Protein AF-A0A6A7C364-F1 (afdb_monomer_lite)

Sequence (123 aa):
NFAATAKKHLVNRTISYKRFQGLRVNRDAALKARRSLSQEQEKELIKYISFMCDWCLPPSPAIVLKLAQSICQQDLGKNWPGRFVERNRKNLDCRYLNDIDLLRHKAGSRESYRAYFEVLEKK

InterPro domains:
  IPR006600 HTH CenpB-type DNA-binding domain [PS51253] (29-94)

Organism: NCBI:txid1314780

pLDDT: mean 86.86, std 6.38, range [54.31, 94.5]

Radius of gyration: 23.39 Å; chains: 1; bounding box: 51×32×66 Å

Secondary structure (DSSP, 8-state):
-HHHHHHHTT--HHHHHHHHTT-S--HHHHHHHT-SS-HHHHHHHHHHHHHHHHTT-PPPHHHHHHHHHHHHTS---TTHHHHHHHHHTTTS-HHHHS-HHHHHHHHTSHHHHHHHHHHHHT-

Structure (mmCIF, N/CA/C/O backbone):
data_AF-A0A6A7C364-F1
#
_entry.id   AF-A0A6A7C364-F1
#
loop_
_atom_site.group_PDB
_atom_site.id
_atom_site.type_symbol
_atom_site.label_atom_id
_atom_site.label_alt_id
_atom_site.label_comp_id
_atom_site.label_asym_id
_atom_site.label_entity_id
_atom_site.label_seq_id
_atom_site.pdbx_PDB_ins_code
_atom_site.Cartn_x
_atom_site.Cartn_y
_atom_site.Cartn_z
_atom_site.occupancy
_atom_site.B_iso_or_equiv
_atom_site.auth_seq_id
_atom_site.auth_comp_id
_atom_site.auth_asym_id
_atom_site.auth_atom_id
_atom_site.pdbx_PDB_model_num
ATOM 1 N N . ASN A 1 1 ? -11.207 -11.765 38.590 1.00 83.44 1 ASN A N 1
ATOM 2 C CA . ASN A 1 1 ? -11.401 -10.430 39.206 1.00 83.44 1 ASN A CA 1
ATOM 3 C C . ASN A 1 1 ? -10.954 -9.338 38.222 1.00 83.44 1 ASN A C 1
ATOM 5 O O . ASN A 1 1 ? -9.756 -9.142 38.057 1.00 83.44 1 ASN A O 1
ATOM 9 N N . PHE A 1 2 ? -11.889 -8.638 37.558 1.00 83.06 2 PHE A N 1
ATOM 10 C CA . PHE A 1 2 ? -11.568 -7.619 36.537 1.00 83.06 2 PHE A CA 1
ATOM 11 C C . PHE A 1 2 ? -10.804 -6.408 37.079 1.00 83.06 2 PHE A C 1
ATOM 13 O O . PHE A 1 2 ? -10.029 -5.807 36.343 1.00 83.06 2 PHE A O 1
ATOM 20 N N . ALA A 1 3 ? -10.995 -6.050 38.352 1.00 85.88 3 ALA A N 1
ATOM 21 C CA . ALA A 1 3 ? -10.292 -4.923 38.960 1.00 85.88 3 ALA A CA 1
ATOM 22 C C . ALA A 1 3 ? -8.790 -5.214 39.119 1.00 85.88 3 ALA A C 1
ATOM 24 O O . ALA A 1 3 ? -7.963 -4.360 38.807 1.00 85.88 3 ALA A O 1
ATOM 25 N N . ALA A 1 4 ? -8.435 -6.439 39.521 1.00 89.50 4 ALA A N 1
ATOM 26 C CA . ALA A 1 4 ? -7.041 -6.868 39.650 1.00 89.50 4 ALA A CA 1
ATOM 27 C C . ALA A 1 4 ? -6.320 -6.894 38.289 1.00 89.50 4 ALA A C 1
ATOM 29 O O . ALA A 1 4 ? -5.222 -6.356 38.153 1.00 89.50 4 ALA A O 1
ATOM 30 N N . THR A 1 5 ? -6.964 -7.447 37.257 1.00 87.94 5 THR A N 1
ATOM 31 C CA . THR A 1 5 ? -6.431 -7.474 35.885 1.00 87.94 5 THR A CA 1
ATOM 32 C C . THR A 1 5 ? -6.292 -6.066 35.301 1.00 87.94 5 THR A C 1
ATOM 34 O O . THR A 1 5 ? -5.265 -5.738 34.714 1.00 87.94 5 THR A O 1
ATOM 37 N N . ALA A 1 6 ? -7.293 -5.206 35.502 1.00 90.88 6 ALA A N 1
ATOM 38 C CA . ALA A 1 6 ? -7.272 -3.812 35.067 1.00 90.88 6 ALA A CA 1
ATOM 39 C C . ALA A 1 6 ? -6.108 -3.029 35.699 1.00 90.88 6 ALA A C 1
ATOM 41 O O . ALA A 1 6 ? -5.370 -2.350 34.987 1.00 90.88 6 ALA A O 1
ATOM 42 N N . LYS A 1 7 ? -5.882 -3.203 37.009 1.00 90.38 7 LYS A N 1
ATOM 43 C CA . LYS A 1 7 ? -4.759 -2.592 37.733 1.00 90.38 7 LYS A CA 1
ATOM 44 C C . LYS A 1 7 ? -3.404 -3.095 37.225 1.00 90.38 7 LYS A C 1
ATOM 46 O O . LYS A 1 7 ? -2.522 -2.281 36.982 1.00 90.38 7 LYS A O 1
ATOM 51 N N . LYS A 1 8 ? -3.259 -4.409 36.993 1.00 93.50 8 LYS A N 1
ATOM 52 C CA . LYS A 1 8 ? -2.030 -5.019 36.446 1.00 93.50 8 LYS A CA 1
ATOM 53 C C . LYS A 1 8 ? -1.644 -4.444 35.081 1.00 93.50 8 LYS A C 1
ATOM 55 O O . LYS A 1 8 ? -0.467 -4.251 34.810 1.00 93.50 8 LYS A O 1
ATOM 60 N N . HIS A 1 9 ? -2.632 -4.190 34.227 1.00 88.56 9 HIS A N 1
ATOM 61 C CA . HIS A 1 9 ? -2.407 -3.698 32.869 1.00 88.56 9 HIS A CA 1
ATOM 62 C C . HIS A 1 9 ? -2.540 -2.176 32.730 1.00 88.56 9 HIS A C 1
ATOM 64 O O . HIS A 1 9 ? -2.442 -1.683 31.612 1.00 88.56 9 HIS A O 1
ATOM 70 N N . LEU A 1 10 ? -2.758 -1.438 33.828 1.00 91.25 10 LEU A N 1
ATOM 71 C CA . LEU A 1 10 ? -2.967 0.018 33.827 1.00 91.25 10 LEU A CA 1
ATOM 72 C C . LEU A 1 10 ? -4.108 0.463 32.890 1.00 91.25 10 LEU A C 1
ATOM 74 O O . LEU A 1 10 ? -4.053 1.509 32.247 1.00 91.25 10 LEU A O 1
ATOM 78 N N . VAL A 1 11 ? -5.165 -0.346 32.800 1.00 88.38 11 VAL A N 1
ATOM 79 C CA . VAL A 1 11 ? -6.342 -0.083 31.960 1.00 88.38 11 VAL A CA 1
ATOM 80 C C . VAL A 1 11 ? -7.545 0.169 32.862 1.00 88.38 11 VAL A C 1
ATOM 82 O O . VAL A 1 11 ? -7.684 -0.440 33.918 1.00 88.38 11 VAL A O 1
ATOM 85 N N . ASN A 1 12 ? -8.465 1.036 32.442 1.00 91.00 12 ASN A N 1
ATOM 86 C CA . ASN A 1 12 ? -9.707 1.257 33.178 1.00 91.00 12 ASN A CA 1
ATOM 87 C C . ASN A 1 12 ? -10.530 -0.050 33.286 1.00 91.00 12 ASN A C 1
ATOM 89 O O . ASN A 1 12 ? -10.762 -0.737 32.284 1.00 91.00 12 ASN A O 1
ATOM 93 N N . ARG A 1 13 ? -11.026 -0.369 34.491 1.00 91.56 13 ARG A N 1
ATOM 94 C CA . ARG A 1 13 ? -11.854 -1.559 34.768 1.00 91.56 13 ARG A CA 1
ATOM 95 C C . ARG A 1 13 ? -13.015 -1.707 33.783 1.00 91.56 13 ARG A C 1
ATOM 97 O O . ARG A 1 13 ? -13.265 -2.810 33.303 1.00 91.56 13 ARG A O 1
ATOM 104 N N . THR A 1 14 ? -13.692 -0.613 33.446 1.00 90.69 14 THR A N 1
ATOM 105 C CA . THR A 1 14 ? -14.845 -0.603 32.536 1.00 90.69 14 THR A CA 1
ATOM 106 C C . THR A 1 14 ? -14.451 -1.012 31.118 1.00 90.69 14 THR A C 1
ATOM 108 O O . THR A 1 14 ? -15.201 -1.714 30.445 1.00 90.69 14 THR A O 1
ATOM 111 N N . ILE A 1 15 ? -13.258 -0.624 30.658 1.00 86.44 15 ILE A N 1
ATOM 112 C CA . ILE A 1 15 ? -12.738 -1.021 29.341 1.00 86.44 15 ILE A CA 1
ATOM 113 C C . ILE A 1 15 ? -12.417 -2.519 29.331 1.00 86.44 15 ILE A C 1
ATOM 115 O O . ILE A 1 15 ? -12.790 -3.210 28.385 1.00 86.44 15 ILE A O 1
ATOM 119 N N . SER A 1 16 ? -11.777 -3.021 30.393 1.00 85.88 16 SER A N 1
ATOM 120 C CA . SER A 1 16 ? -11.477 -4.450 30.554 1.00 85.88 16 SER A CA 1
ATOM 121 C C . SER A 1 16 ? -12.755 -5.295 30.574 1.00 85.88 16 SER A C 1
ATOM 123 O O . SER A 1 16 ? -12.858 -6.271 29.834 1.00 85.88 16 SER A O 1
ATOM 125 N N . TYR A 1 17 ? -13.769 -4.855 31.324 1.00 89.81 17 TYR A N 1
ATOM 126 C CA . TYR A 1 17 ? -15.077 -5.505 31.381 1.00 89.81 17 TYR A CA 1
ATOM 127 C C . TYR A 1 17 ? -15.797 -5.510 30.026 1.00 89.81 17 TYR A C 1
ATOM 129 O O . TYR A 1 17 ? -16.230 -6.562 29.567 1.00 89.81 17 TYR A O 1
ATOM 137 N N . LYS A 1 18 ? -15.870 -4.361 29.337 1.00 88.88 18 LYS A N 1
ATOM 138 C CA . LYS A 1 18 ? -16.494 -4.268 28.004 1.00 88.88 18 LYS A CA 1
ATOM 139 C C . LYS A 1 18 ? -15.791 -5.149 26.971 1.00 88.88 18 LYS A C 1
ATOM 141 O O . LYS A 1 18 ? -16.452 -5.715 26.111 1.00 88.88 18 LYS A O 1
ATOM 146 N N . ARG A 1 19 ? -14.462 -5.275 27.042 1.00 86.31 19 ARG A N 1
ATOM 147 C CA . ARG A 1 19 ? -13.702 -6.172 26.162 1.00 86.31 19 ARG A CA 1
ATOM 148 C C . ARG A 1 19 ? -13.983 -7.646 26.470 1.00 86.31 19 ARG A C 1
ATOM 150 O O . ARG A 1 19 ? -14.132 -8.415 25.532 1.00 86.31 19 ARG A O 1
ATOM 157 N N . PHE A 1 20 ? -14.089 -8.022 27.746 1.00 86.56 20 PHE A N 1
ATOM 158 C CA . PHE A 1 20 ? -14.448 -9.387 28.149 1.00 86.56 20 PHE A CA 1
ATOM 159 C C . PHE A 1 20 ? -15.865 -9.775 27.702 1.00 86.56 20 PHE A C 1
ATOM 161 O O . PHE A 1 20 ? -16.069 -10.865 27.190 1.00 86.56 20 PHE A O 1
ATOM 168 N N . GLN A 1 21 ? -16.817 -8.848 27.820 1.00 89.75 21 GLN A N 1
ATOM 169 C CA . GLN A 1 21 ? -18.200 -8.980 27.339 1.00 89.75 21 GLN A CA 1
ATOM 170 C C . GLN A 1 21 ? -18.327 -8.996 25.798 1.00 89.75 21 GLN A C 1
ATOM 172 O O . GLN A 1 21 ? -19.434 -9.055 25.279 1.00 89.75 21 GLN A O 1
ATOM 177 N N . GLY A 1 22 ? -17.232 -8.850 25.040 1.00 86.56 22 GLY A N 1
ATOM 178 C CA . GLY A 1 22 ? -17.280 -8.778 23.573 1.00 86.56 22 GLY A CA 1
ATOM 179 C C . GLY A 1 22 ? -17.851 -7.469 23.002 1.00 86.56 22 GLY A C 1
ATOM 180 O O . GLY A 1 22 ? -17.904 -7.300 21.789 1.00 86.56 22 GLY A O 1
ATOM 181 N N . LEU A 1 23 ? -18.191 -6.487 23.846 1.00 87.00 23 LEU A N 1
ATOM 182 C CA . LEU A 1 23 ? -18.740 -5.178 23.446 1.00 87.00 23 LEU A CA 1
ATOM 183 C C . LEU A 1 23 ? -17.714 -4.271 22.741 1.00 87.00 23 LEU A C 1
ATOM 185 O O . LEU A 1 23 ? -18.026 -3.152 22.330 1.00 87.00 23 LEU A O 1
ATOM 189 N N . ARG A 1 24 ? -16.451 -4.699 22.654 1.00 84.25 24 ARG A N 1
ATOM 190 C CA . ARG A 1 24 ? -15.378 -3.994 21.948 1.00 84.25 24 ARG A CA 1
ATOM 191 C C . ARG A 1 24 ? -14.762 -4.928 20.919 1.00 84.25 24 ARG A C 1
ATOM 193 O O . ARG A 1 24 ? -14.243 -5.982 21.272 1.00 84.25 24 ARG A O 1
ATOM 200 N N . VAL A 1 25 ? -14.725 -4.473 19.672 1.00 81.94 25 VAL A N 1
ATOM 201 C CA . VAL A 1 25 ? -13.996 -5.143 18.592 1.00 81.94 25 VAL A CA 1
ATOM 202 C C . VAL A 1 25 ? -12.494 -5.174 18.868 1.00 81.94 25 VAL A C 1
ATOM 204 O O . VAL A 1 25 ? -11.922 -4.267 19.486 1.00 81.94 25 VAL A O 1
ATOM 207 N N . ASN A 1 26 ? -11.845 -6.230 18.376 1.00 84.12 26 ASN A N 1
ATOM 208 C CA . ASN A 1 26 ? -10.391 -6.318 18.355 1.00 84.12 26 ASN A CA 1
ATOM 209 C C . ASN A 1 26 ? -9.800 -5.115 17.591 1.00 84.12 26 ASN A C 1
ATOM 211 O O . ASN A 1 26 ? -10.409 -4.593 16.656 1.00 84.12 26 ASN A O 1
ATOM 215 N N . ARG A 1 27 ? -8.596 -4.689 17.979 1.00 83.88 27 ARG A N 1
ATOM 216 C CA . ARG A 1 27 ? -7.852 -3.603 17.338 1.00 83.88 27 ARG A CA 1
ATOM 217 C C . ARG A 1 27 ? -7.733 -3.827 15.832 1.00 83.88 27 ARG A C 1
ATOM 219 O O . ARG A 1 27 ? -8.012 -2.905 15.077 1.00 83.88 27 ARG A O 1
ATOM 226 N N . ASP A 1 28 ? -7.397 -5.038 15.400 1.00 82.94 28 ASP A N 1
ATOM 227 C CA . ASP A 1 28 ? -7.221 -5.337 13.974 1.00 82.94 28 ASP A CA 1
ATOM 228 C C . ASP A 1 28 ? -8.534 -5.277 13.199 1.00 82.94 28 ASP A C 1
ATOM 230 O O . ASP A 1 28 ? -8.570 -4.771 12.080 1.00 82.94 28 ASP A O 1
ATOM 234 N N . ALA A 1 29 ? -9.630 -5.734 13.808 1.00 83.50 29 ALA A N 1
ATOM 235 C CA . ALA A 1 29 ? -10.961 -5.633 13.218 1.00 83.50 29 ALA A CA 1
ATOM 236 C C . ALA A 1 29 ? -11.392 -4.164 13.090 1.00 83.50 29 ALA A C 1
ATOM 238 O O . ALA A 1 29 ? -11.851 -3.744 12.033 1.00 83.50 29 ALA A O 1
ATOM 239 N N . ALA A 1 30 ? -11.155 -3.357 14.128 1.00 84.81 30 ALA A N 1
ATOM 240 C CA . ALA A 1 30 ? -11.423 -1.924 14.098 1.00 84.81 30 ALA A CA 1
ATOM 241 C C . ALA A 1 30 ? -10.555 -1.186 13.062 1.00 84.81 30 ALA A C 1
ATOM 243 O O . ALA A 1 30 ? -11.032 -0.268 12.401 1.00 84.81 30 ALA A O 1
ATOM 244 N N . LEU A 1 31 ? -9.288 -1.581 12.893 1.00 83.00 31 LEU A N 1
ATOM 245 C CA . LEU A 1 31 ? -8.407 -1.022 11.866 1.00 83.00 31 LEU A CA 1
ATOM 246 C C . LEU A 1 31 ? -8.856 -1.410 10.456 1.00 83.00 31 LEU A C 1
ATOM 248 O O . LEU A 1 31 ? -8.832 -0.557 9.575 1.00 83.00 31 LEU A O 1
ATOM 252 N N . LYS A 1 32 ? -9.284 -2.661 10.242 1.00 82.56 32 LYS A N 1
ATOM 253 C CA . LYS A 1 32 ? -9.861 -3.116 8.967 1.00 82.56 32 LYS A CA 1
ATOM 254 C C . LYS A 1 32 ? -11.140 -2.352 8.624 1.00 82.56 32 LYS A C 1
ATOM 256 O O . LYS A 1 32 ? -11.262 -1.888 7.502 1.00 82.56 32 LYS A O 1
ATOM 261 N N . ALA A 1 33 ? -12.031 -2.147 9.593 1.00 81.56 33 ALA A N 1
ATOM 262 C CA . ALA A 1 33 ? -13.281 -1.409 9.394 1.00 81.56 33 ALA A CA 1
ATOM 263 C C . ALA A 1 33 ? -13.076 0.080 9.059 1.00 81.56 33 ALA A C 1
ATOM 265 O O . ALA A 1 33 ? -13.927 0.694 8.433 1.00 81.56 33 ALA A O 1
ATOM 266 N N . ARG A 1 34 ? -11.947 0.673 9.469 1.00 81.62 34 ARG A N 1
ATOM 267 C CA . ARG A 1 34 ? -11.583 2.065 9.146 1.00 81.62 34 ARG A CA 1
ATOM 268 C C . ARG A 1 34 ? -10.902 2.223 7.785 1.00 81.62 34 ARG A C 1
ATOM 270 O O . ARG A 1 34 ? -10.492 3.334 7.448 1.00 81.62 34 ARG A O 1
ATOM 277 N N . ARG A 1 35 ? -10.681 1.136 7.042 1.00 83.44 35 ARG A N 1
ATOM 278 C CA . ARG A 1 35 ? -10.065 1.215 5.715 1.00 83.44 35 ARG A CA 1
ATOM 279 C C . ARG A 1 35 ? -11.061 1.778 4.713 1.00 83.44 35 ARG A C 1
ATOM 281 O O . ARG A 1 35 ? -12.248 1.494 4.791 1.00 83.44 35 ARG A O 1
ATOM 288 N N . SER A 1 36 ? -10.538 2.540 3.758 1.00 82.88 36 SER A N 1
ATOM 289 C CA . SER A 1 36 ? -11.325 3.046 2.634 1.00 82.88 36 SER A CA 1
ATOM 290 C C . SER A 1 36 ? -11.662 1.942 1.629 1.00 82.88 36 SER A C 1
ATOM 292 O O . SER A 1 36 ? -12.784 1.888 1.147 1.00 82.88 36 SER A O 1
ATOM 294 N N . LEU A 1 37 ? -10.701 1.053 1.341 1.00 86.50 37 LEU A N 1
ATOM 295 C CA . LEU A 1 37 ? -10.888 -0.087 0.440 1.00 86.50 37 LEU A CA 1
ATOM 296 C C . LEU A 1 37 ? -11.197 -1.364 1.226 1.00 86.50 37 LEU A C 1
ATOM 298 O O . LEU A 1 37 ? -10.611 -1.613 2.289 1.00 86.50 37 LEU A O 1
ATOM 302 N N . SER A 1 38 ? -12.058 -2.203 0.648 1.00 87.94 38 SER A N 1
ATOM 303 C CA . SER A 1 38 ? -12.245 -3.582 1.091 1.00 87.94 38 SER A CA 1
ATOM 304 C C . SER A 1 38 ? -10.967 -4.397 0.857 1.00 87.94 38 SER A C 1
ATOM 306 O O . SER A 1 38 ? -10.120 -4.065 0.025 1.00 87.94 38 SER A O 1
ATOM 308 N N . GLN A 1 39 ? -10.812 -5.500 1.591 1.00 87.69 39 GLN A N 1
ATOM 309 C CA . GLN A 1 39 ? -9.641 -6.370 1.444 1.00 87.69 39 GLN A CA 1
ATOM 310 C C . GLN A 1 39 ? -9.552 -7.002 0.043 1.00 87.69 39 GLN A C 1
ATOM 312 O O . GLN A 1 39 ? -8.455 -7.342 -0.396 1.00 87.69 39 GLN A O 1
ATOM 317 N N . GLU A 1 40 ? -10.688 -7.173 -0.634 1.00 89.88 40 GLU A N 1
ATOM 318 C CA . GLU A 1 40 ? -10.785 -7.708 -1.995 1.00 89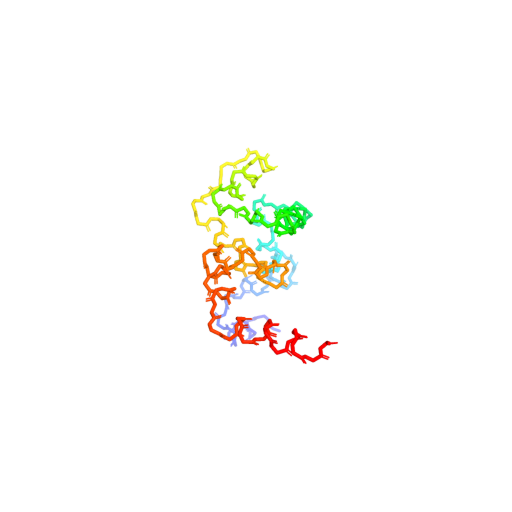.88 40 GLU A CA 1
ATOM 319 C C . GLU A 1 40 ? -10.381 -6.652 -3.023 1.00 89.88 40 GLU A C 1
ATOM 321 O O . GLU A 1 40 ? -9.490 -6.906 -3.829 1.00 89.88 40 GLU A O 1
ATOM 326 N N . GLN A 1 41 ? -10.911 -5.433 -2.899 1.00 91.00 41 GLN A N 1
ATOM 327 C CA . GLN A 1 41 ? -10.523 -4.296 -3.739 1.00 91.00 41 GLN A CA 1
ATOM 328 C C . GLN A 1 41 ? -9.021 -3.995 -3.620 1.00 91.00 41 GLN A C 1
ATOM 330 O O . GLN A 1 41 ? -8.345 -3.730 -4.611 1.00 91.00 41 GLN A O 1
ATOM 335 N N . GLU A 1 42 ? -8.467 -4.074 -2.404 1.00 91.56 42 GLU A N 1
ATOM 336 C CA . GLU A 1 42 ? -7.032 -3.870 -2.173 1.00 91.56 42 GLU A CA 1
ATOM 337 C C . GLU A 1 42 ? -6.192 -4.947 -2.892 1.00 91.56 42 GLU A C 1
ATOM 339 O O . GLU A 1 42 ? -5.136 -4.632 -3.438 1.00 91.56 42 GLU A O 1
ATOM 344 N N . LYS A 1 43 ? -6.671 -6.200 -2.963 1.00 91.75 43 LYS A N 1
ATOM 345 C CA . LYS A 1 43 ? -6.005 -7.284 -3.711 1.00 91.75 43 LYS A CA 1
ATOM 346 C C . LYS A 1 43 ? -6.077 -7.081 -5.222 1.00 91.75 43 LYS A C 1
ATOM 348 O O . LYS A 1 43 ? -5.079 -7.312 -5.901 1.00 91.75 43 LYS A O 1
ATOM 353 N N . GLU A 1 44 ? -7.222 -6.659 -5.749 1.00 93.31 44 GLU A N 1
ATOM 354 C CA . GLU A 1 44 ? -7.366 -6.364 -7.179 1.00 93.31 44 GLU A CA 1
ATOM 355 C C . GLU A 1 44 ? -6.454 -5.218 -7.609 1.00 93.31 44 GLU A C 1
ATOM 357 O O . GLU A 1 44 ? -5.769 -5.326 -8.625 1.00 93.31 44 GLU A O 1
ATOM 362 N N . LEU A 1 45 ? -6.358 -4.168 -6.791 1.00 93.69 45 LEU A N 1
ATOM 363 C CA . LEU A 1 45 ? -5.449 -3.055 -7.045 1.00 93.69 45 LEU A CA 1
ATOM 364 C C . LEU A 1 45 ? -3.983 -3.514 -7.071 1.00 93.69 45 LEU A C 1
ATOM 366 O O . LEU A 1 45 ? -3.231 -3.109 -7.953 1.00 93.69 45 LEU A O 1
ATOM 370 N N . ILE A 1 46 ? -3.575 -4.398 -6.154 1.00 93.44 46 ILE A N 1
ATOM 371 C CA . ILE A 1 46 ? -2.227 -4.996 -6.168 1.00 93.44 46 ILE A CA 1
ATOM 372 C C . ILE A 1 46 ? -2.005 -5.814 -7.444 1.00 93.44 46 ILE A C 1
ATOM 374 O O . ILE A 1 46 ? -0.956 -5.689 -8.072 1.00 93.44 46 ILE A O 1
ATOM 378 N N . LYS A 1 47 ? -2.990 -6.622 -7.853 1.00 93.44 47 LYS A N 1
ATOM 379 C CA . LYS A 1 47 ? -2.911 -7.421 -9.083 1.00 93.44 47 LYS A CA 1
ATOM 380 C C . LYS A 1 47 ? -2.746 -6.531 -10.315 1.00 93.44 47 LYS A C 1
ATOM 382 O O . LYS A 1 47 ? -1.921 -6.831 -11.173 1.00 93.44 47 LYS A O 1
ATOM 387 N N . TYR A 1 48 ? -3.479 -5.423 -10.374 1.00 92.50 48 TYR A N 1
ATOM 388 C CA . TYR A 1 48 ? -3.350 -4.437 -11.442 1.00 92.50 48 TYR A CA 1
ATOM 389 C C . TYR A 1 48 ? -1.965 -3.774 -11.456 1.00 92.50 48 TYR A C 1
ATOM 391 O O . TYR A 1 48 ? -1.354 -3.648 -12.514 1.00 92.50 48 TYR A O 1
ATOM 399 N N . ILE A 1 49 ? -1.433 -3.401 -10.287 1.00 91.94 49 ILE A N 1
ATOM 400 C CA . ILE A 1 49 ? -0.076 -2.847 -10.173 1.00 91.94 49 ILE A CA 1
ATOM 40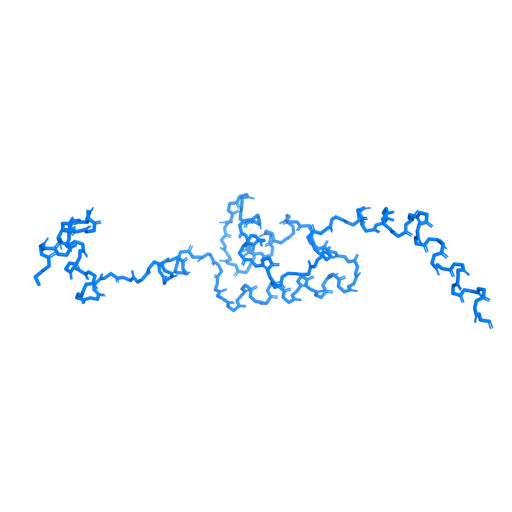1 C C . ILE A 1 49 ? 0.965 -3.857 -10.670 1.00 91.94 49 ILE A C 1
ATOM 403 O O . ILE A 1 49 ? 1.836 -3.482 -11.447 1.00 91.94 49 ILE A O 1
ATOM 407 N N . SER A 1 50 ? 0.855 -5.130 -10.276 1.00 90.94 50 SER A N 1
ATOM 408 C CA . SER A 1 50 ? 1.747 -6.194 -10.757 1.00 90.94 50 SER A CA 1
ATOM 409 C C . SER A 1 50 ? 1.689 -6.329 -12.278 1.00 90.94 50 SER A C 1
ATOM 411 O O . SER A 1 50 ? 2.728 -6.324 -12.927 1.00 90.94 50 SER A O 1
ATOM 413 N N . PHE A 1 51 ? 0.482 -6.367 -12.848 1.00 91.81 51 PHE A N 1
ATOM 414 C CA . PHE A 1 51 ? 0.280 -6.434 -14.296 1.00 91.81 51 PHE A CA 1
ATOM 415 C C . PHE A 1 51 ? 0.936 -5.253 -15.028 1.00 91.81 51 PHE A C 1
ATOM 417 O O . PHE A 1 51 ? 1.628 -5.438 -16.024 1.00 91.81 51 PHE A O 1
ATOM 424 N N . MET A 1 52 ? 0.787 -4.037 -14.505 1.00 89.81 52 MET A N 1
ATOM 425 C CA . MET A 1 52 ? 1.432 -2.842 -15.058 1.00 89.81 52 MET A CA 1
ATOM 426 C C . MET A 1 52 ? 2.968 -2.899 -14.952 1.00 89.81 52 MET A C 1
ATOM 428 O O . MET A 1 52 ? 3.679 -2.502 -15.875 1.00 89.81 52 MET A O 1
ATOM 432 N N . CYS A 1 53 ? 3.502 -3.428 -13.848 1.00 86.50 53 CYS A N 1
ATOM 433 C CA . CYS A 1 53 ? 4.939 -3.648 -13.676 1.00 86.50 53 CYS A CA 1
ATOM 434 C C . CYS A 1 53 ? 5.503 -4.706 -14.631 1.00 86.50 53 CYS A C 1
ATOM 436 O O . CYS A 1 53 ? 6.637 -4.556 -15.090 1.00 86.50 53 CYS A O 1
ATOM 438 N 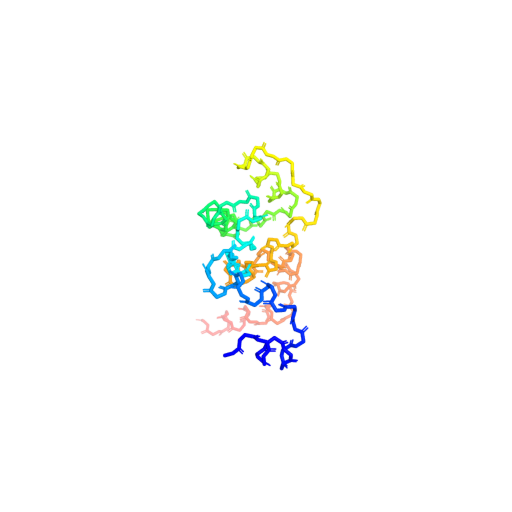N . ASP A 1 54 ? 4.728 -5.742 -14.959 1.00 87.88 54 ASP A N 1
ATOM 439 C CA . ASP A 1 54 ? 5.088 -6.735 -15.980 1.00 87.88 54 ASP A CA 1
ATOM 440 C C . ASP A 1 54 ? 5.250 -6.103 -17.360 1.00 87.88 54 ASP A C 1
ATOM 442 O O . ASP A 1 54 ? 6.122 -6.499 -18.128 1.00 87.88 54 ASP A O 1
ATOM 446 N N . TRP A 1 55 ? 4.485 -5.050 -17.627 1.00 86.50 55 TRP A N 1
ATOM 447 C CA . TRP A 1 55 ? 4.566 -4.259 -18.851 1.00 86.50 55 TRP A CA 1
ATOM 448 C C . TRP A 1 55 ? 5.646 -3.172 -18.786 1.00 86.50 55 TRP A C 1
ATOM 450 O O . TRP A 1 55 ? 5.685 -2.286 -19.637 1.00 86.50 55 TRP A O 1
ATOM 460 N N . CYS A 1 56 ? 6.525 -3.218 -17.779 1.00 82.88 56 CYS A N 1
ATOM 461 C CA . CYS A 1 56 ? 7.575 -2.227 -17.535 1.00 82.88 56 CYS A CA 1
ATOM 462 C C . CYS A 1 56 ? 7.044 -0.792 -17.347 1.00 82.88 56 CYS A C 1
ATOM 464 O O . CYS A 1 56 ? 7.777 0.175 -17.557 1.00 82.88 56 CYS A O 1
ATOM 466 N N . LEU A 1 57 ? 5.786 -0.645 -16.920 1.00 85.12 57 LEU A N 1
ATOM 467 C CA . LEU A 1 57 ? 5.114 0.636 -16.703 1.00 85.12 57 LEU A CA 1
ATOM 468 C C . LEU A 1 57 ? 4.570 0.708 -15.269 1.00 85.12 57 LEU A C 1
ATOM 470 O O . LEU A 1 57 ? 3.354 0.713 -15.074 1.00 85.12 57 LEU A O 1
ATOM 474 N N . PRO A 1 58 ? 5.438 0.747 -14.237 1.00 84.69 58 PRO A N 1
ATOM 475 C CA . PRO A 1 58 ? 4.971 0.862 -12.863 1.00 84.69 58 PRO A CA 1
ATOM 476 C C . PRO A 1 58 ? 4.127 2.142 -12.711 1.00 84.69 58 PRO A C 1
ATOM 478 O O . PRO A 1 58 ? 4.580 3.230 -13.080 1.00 84.69 58 PRO A O 1
ATOM 481 N N . PRO A 1 59 ? 2.888 2.044 -12.197 1.00 87.44 59 PRO A N 1
ATOM 482 C CA . PRO A 1 59 ? 2.037 3.213 -12.035 1.00 87.44 59 PRO A CA 1
ATOM 483 C C . PRO A 1 59 ? 2.645 4.173 -11.016 1.00 87.44 59 PRO A C 1
ATOM 485 O O . PRO A 1 59 ? 3.200 3.754 -10.005 1.00 87.44 59 PRO A O 1
ATOM 488 N N . SER A 1 60 ? 2.495 5.478 -11.229 1.00 87.69 60 SER A N 1
ATOM 489 C CA . SER A 1 60 ? 2.911 6.443 -10.213 1.00 87.69 60 SER A CA 1
ATOM 490 C C . SER A 1 60 ? 1.983 6.379 -8.988 1.00 87.69 60 SER A C 1
ATOM 492 O O . SER A 1 60 ? 0.795 6.058 -9.125 1.00 87.69 60 SER A O 1
ATOM 494 N N . PRO A 1 61 ? 2.453 6.766 -7.786 1.00 88.94 61 PRO A N 1
ATOM 495 C CA . PRO A 1 61 ? 1.604 6.830 -6.594 1.00 88.94 61 PRO A CA 1
ATOM 496 C C . PRO A 1 61 ? 0.349 7.701 -6.778 1.00 88.94 61 PRO A C 1
ATOM 498 O O . PRO A 1 61 ? -0.690 7.429 -6.178 1.00 88.94 61 PRO A O 1
ATOM 501 N N . ALA A 1 62 ? 0.424 8.726 -7.635 1.00 89.88 62 ALA A N 1
ATOM 502 C CA . ALA A 1 62 ? -0.709 9.580 -7.986 1.00 89.88 62 ALA A CA 1
ATOM 503 C C . ALA A 1 62 ? -1.754 8.852 -8.850 1.00 89.88 62 ALA A C 1
ATOM 505 O O . ALA A 1 62 ? -2.952 9.046 -8.653 1.00 89.88 62 ALA A O 1
ATOM 506 N N . ILE A 1 63 ? -1.323 7.995 -9.782 1.00 91.25 63 ILE A N 1
ATOM 507 C CA . ILE A 1 63 ? -2.233 7.145 -10.566 1.00 91.25 63 ILE A CA 1
ATOM 508 C C . ILE A 1 63 ? -2.913 6.132 -9.643 1.00 91.25 63 ILE A C 1
ATOM 510 O O . ILE A 1 63 ? -4.131 5.983 -9.694 1.00 91.25 63 ILE A O 1
ATOM 514 N N . VAL A 1 64 ? -2.155 5.499 -8.744 1.00 92.44 64 VAL A N 1
ATOM 515 C CA . VAL A 1 64 ? -2.708 4.553 -7.761 1.00 92.44 64 VAL A CA 1
ATOM 516 C C . VAL A 1 64 ? -3.726 5.233 -6.840 1.00 92.44 64 VAL A C 1
ATOM 518 O O . VAL A 1 64 ? -4.760 4.641 -6.540 1.00 92.44 64 VAL A O 1
ATOM 521 N N . LEU A 1 65 ? -3.489 6.489 -6.442 1.00 93.88 65 LEU A N 1
ATOM 522 C CA . LEU A 1 65 ? -4.462 7.276 -5.681 1.00 93.88 65 LEU A CA 1
ATOM 523 C C . LEU A 1 65 ? -5.772 7.468 -6.451 1.00 93.88 65 LEU A C 1
ATOM 525 O O . LEU A 1 65 ? -6.837 7.210 -5.898 1.00 93.88 65 LEU A O 1
ATOM 529 N N . LYS A 1 66 ? -5.690 7.882 -7.720 1.00 93.75 66 LYS A N 1
ATOM 530 C CA . LYS A 1 66 ? -6.868 8.097 -8.573 1.00 93.75 66 LYS A CA 1
ATOM 531 C C . LYS A 1 66 ? -7.659 6.810 -8.792 1.00 93.75 66 LYS A C 1
ATOM 533 O O . LYS A 1 66 ? -8.881 6.832 -8.713 1.00 93.75 66 LYS A O 1
ATOM 538 N N . LEU A 1 67 ? -6.971 5.688 -9.007 1.00 93.00 67 LEU A N 1
ATOM 539 C CA . LEU A 1 67 ? -7.604 4.373 -9.137 1.00 93.00 67 LEU A CA 1
ATOM 540 C C . LEU A 1 67 ? -8.309 3.957 -7.842 1.00 93.00 67 LEU A C 1
ATOM 542 O O . LEU A 1 67 ? -9.440 3.475 -7.859 1.00 93.00 67 LEU A O 1
ATOM 546 N N . ALA A 1 68 ? -7.671 4.182 -6.695 1.00 93.38 68 ALA A N 1
ATOM 547 C CA . ALA A 1 68 ? -8.282 3.901 -5.404 1.00 93.38 68 ALA A CA 1
ATOM 548 C C . ALA A 1 68 ? -9.505 4.802 -5.140 1.00 93.38 68 ALA A C 1
ATOM 550 O O . ALA A 1 68 ? -10.528 4.312 -4.668 1.00 93.38 68 ALA A O 1
ATOM 551 N N . GLN A 1 69 ? -9.438 6.087 -5.503 1.00 94.12 69 GLN A N 1
ATOM 552 C CA . GLN A 1 69 ? -10.577 7.010 -5.442 1.00 94.12 69 GLN A CA 1
ATOM 553 C C . GLN A 1 69 ? -11.718 6.563 -6.368 1.00 94.12 69 GLN A C 1
ATOM 555 O O . GLN A 1 69 ? -12.873 6.593 -5.950 1.00 94.12 69 GLN A O 1
ATOM 560 N N . SER A 1 70 ? -11.422 6.095 -7.588 1.00 93.31 70 SER A N 1
ATOM 561 C CA . SER A 1 70 ? -12.455 5.607 -8.512 1.00 93.31 70 SER A CA 1
ATOM 562 C C . SER A 1 70 ? -13.135 4.331 -8.018 1.00 93.31 70 SER A C 1
ATOM 564 O O . SER A 1 70 ? -14.338 4.177 -8.202 1.00 93.31 70 SER A O 1
ATOM 566 N N . ILE A 1 71 ? -12.393 3.439 -7.353 1.00 91.69 71 ILE A N 1
ATOM 567 C CA . ILE A 1 71 ? -12.943 2.210 -6.760 1.00 91.69 71 ILE A CA 1
ATOM 568 C C . ILE A 1 71 ? -13.817 2.532 -5.538 1.00 91.69 71 ILE A C 1
ATOM 570 O O . ILE A 1 71 ? -14.888 1.953 -5.375 1.00 91.69 71 ILE A O 1
ATOM 574 N N . CYS A 1 72 ? -13.374 3.451 -4.675 1.00 88.00 72 CYS A N 1
ATOM 575 C CA . CYS A 1 72 ? -14.100 3.823 -3.458 1.00 88.00 72 CYS A CA 1
ATOM 576 C C . CYS A 1 72 ? -15.223 4.838 -3.677 1.00 88.00 72 CYS A C 1
ATOM 578 O O . CYS A 1 72 ? -15.999 5.059 -2.752 1.00 88.00 72 CYS A O 1
ATOM 580 N N . GLN A 1 73 ? -15.272 5.499 -4.838 1.00 90.19 73 GLN A N 1
ATOM 581 C CA . GLN A 1 73 ? -16.150 6.647 -5.103 1.00 90.19 73 GLN A CA 1
ATOM 582 C C . GLN A 1 73 ? -16.056 7.740 -4.020 1.00 90.19 73 GLN A C 1
ATOM 584 O O . GLN A 1 73 ? -17.015 8.453 -3.735 1.00 90.19 73 GLN A O 1
ATOM 589 N N . GLN A 1 74 ? -14.882 7.868 -3.400 1.00 89.75 74 GLN A N 1
ATOM 590 C CA . GLN A 1 74 ? -14.620 8.799 -2.311 1.00 89.75 74 GLN A CA 1
ATOM 591 C C . GLN A 1 74 ? -13.230 9.402 -2.479 1.00 89.75 74 GLN A C 1
ATOM 593 O O . GLN A 1 74 ? -12.293 8.730 -2.916 1.00 89.75 74 GLN A O 1
ATOM 598 N N . ASP A 1 75 ? -13.085 10.662 -2.073 1.00 89.50 75 ASP A N 1
ATOM 599 C CA . ASP A 1 75 ? -11.780 11.299 -2.012 1.00 89.50 75 ASP A CA 1
ATOM 600 C C . ASP A 1 75 ? -10.897 10.679 -0.909 1.00 89.50 75 ASP A C 1
ATOM 602 O O . ASP A 1 75 ? -11.306 10.483 0.242 1.00 89.50 75 ASP A O 1
ATOM 606 N N . LEU A 1 76 ? -9.660 10.366 -1.281 1.00 90.38 76 LEU A N 1
ATOM 607 C CA . LEU A 1 76 ? -8.635 9.792 -0.428 1.00 90.38 76 LEU A CA 1
ATOM 608 C C . LEU A 1 76 ? -7.549 10.838 -0.191 1.00 90.38 76 LEU A C 1
ATOM 610 O O . LEU A 1 76 ? -7.026 11.452 -1.116 1.00 90.38 76 LEU A O 1
ATOM 614 N N . GLY A 1 77 ? -7.155 11.009 1.070 1.00 89.50 77 GLY A N 1
ATOM 615 C CA . GLY A 1 77 ? -6.133 11.991 1.422 1.00 89.50 77 GLY A CA 1
ATOM 616 C C . GLY A 1 77 ? -4.776 11.714 0.761 1.00 89.50 77 GLY A C 1
ATOM 617 O O . GLY A 1 77 ? -4.395 10.565 0.541 1.00 89.50 77 GLY A O 1
ATOM 618 N N . LYS A 1 78 ? -3.981 12.772 0.559 1.00 89.56 78 LYS A N 1
ATOM 619 C CA . LYS A 1 78 ? -2.660 12.735 -0.106 1.00 89.56 78 LYS A CA 1
ATOM 620 C C . LYS A 1 78 ? -1.683 11.658 0.394 1.00 89.56 78 LYS A C 1
ATOM 622 O O . LYS A 1 78 ? -0.871 11.153 -0.368 1.00 89.56 78 LYS A O 1
ATOM 627 N N . ASN A 1 79 ? -1.762 11.291 1.675 1.00 90.62 79 ASN A N 1
ATOM 628 C CA . ASN A 1 79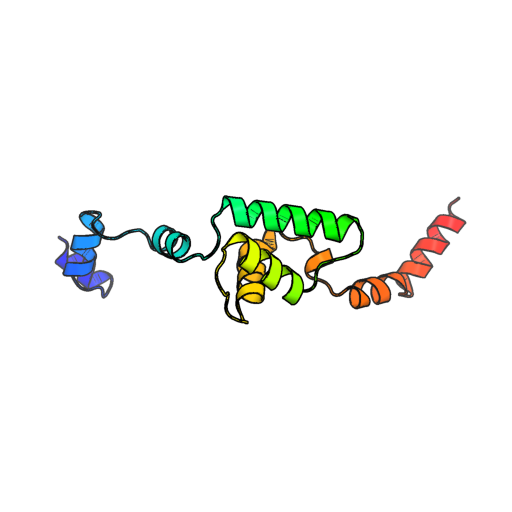 ? -0.868 10.311 2.306 1.00 90.62 79 ASN A CA 1
ATOM 629 C C . ASN A 1 79 ? -1.346 8.858 2.132 1.00 90.62 79 ASN A C 1
ATOM 631 O O . ASN A 1 79 ? -0.700 7.927 2.617 1.00 90.62 79 ASN A O 1
ATOM 635 N N . TRP A 1 80 ? -2.502 8.647 1.502 1.00 93.69 80 TRP A N 1
ATOM 636 C CA . TRP A 1 80 ? -3.084 7.325 1.318 1.00 93.69 80 TRP A CA 1
ATOM 637 C C . TRP A 1 80 ? -2.178 6.364 0.526 1.00 93.69 80 TRP A C 1
ATOM 639 O O . TRP A 1 80 ? -2.010 5.241 1.009 1.00 93.69 80 TRP A O 1
ATOM 649 N N . PRO A 1 81 ? -1.515 6.767 -0.583 1.00 91.62 81 PRO A N 1
ATOM 650 C CA . PRO A 1 81 ? -0.644 5.870 -1.346 1.00 91.62 81 PRO A CA 1
ATOM 651 C C . PRO A 1 81 ? 0.538 5.367 -0.518 1.00 91.62 81 PRO A C 1
ATOM 653 O O . PRO A 1 81 ? 0.807 4.171 -0.503 1.00 91.62 81 PRO A O 1
ATOM 656 N N . GLY A 1 82 ? 1.184 6.242 0.261 1.00 90.50 82 GLY A N 1
ATOM 657 C CA . GLY A 1 82 ? 2.270 5.842 1.163 1.00 90.50 82 GLY A CA 1
ATOM 658 C C . GLY A 1 82 ? 1.810 4.816 2.202 1.00 90.50 82 GLY A C 1
ATOM 659 O O . GLY A 1 82 ? 2.445 3.779 2.384 1.00 90.50 82 GLY A O 1
ATOM 660 N N . ARG A 1 83 ? 0.636 5.038 2.811 1.00 91.31 83 ARG A N 1
ATOM 661 C CA . ARG A 1 83 ? 0.035 4.068 3.742 1.00 91.31 83 ARG A CA 1
ATOM 662 C C . ARG A 1 83 ? -0.351 2.758 3.054 1.00 91.31 83 ARG A C 1
ATOM 664 O O . ARG A 1 83 ? -0.290 1.710 3.685 1.00 91.31 83 ARG A O 1
ATOM 671 N N . PHE A 1 84 ? -0.804 2.796 1.803 1.00 91.31 84 PHE A N 1
ATOM 672 C CA . PHE A 1 84 ? -1.111 1.597 1.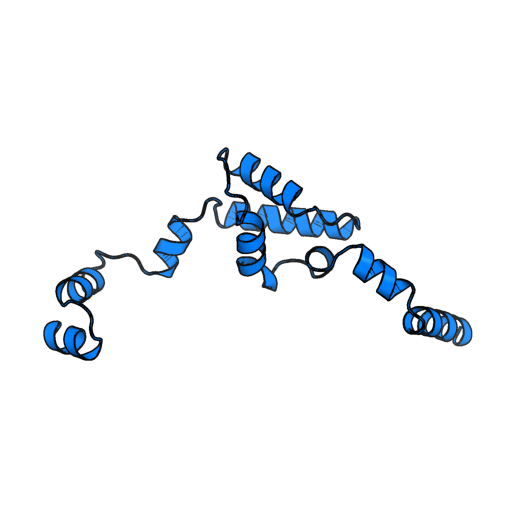021 1.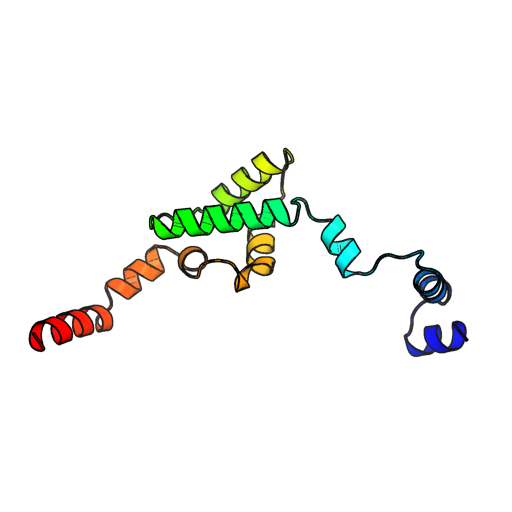00 91.31 84 PHE A CA 1
ATOM 673 C C . PHE A 1 84 ? 0.148 0.768 0.757 1.00 91.31 84 PHE A C 1
ATOM 675 O O . PHE A 1 84 ? 0.132 -0.444 0.974 1.00 91.31 84 PHE A O 1
ATOM 682 N N . VAL A 1 85 ? 1.247 1.423 0.382 1.00 91.00 85 VAL A N 1
ATOM 683 C CA . VAL A 1 85 ? 2.542 0.771 0.167 1.00 91.00 85 VAL A CA 1
ATOM 684 C C . VAL A 1 85 ? 3.069 0.137 1.444 1.00 91.00 85 VAL A C 1
ATOM 686 O O . VAL A 1 85 ? 3.440 -1.031 1.437 1.00 91.00 85 VAL A O 1
ATOM 689 N N . GLU A 1 86 ? 3.053 0.868 2.557 1.00 89.38 86 GLU A N 1
ATOM 690 C CA . GLU A 1 86 ? 3.551 0.365 3.839 1.00 89.38 86 GLU A CA 1
ATOM 691 C C . GLU A 1 86 ? 2.801 -0.896 4.297 1.00 89.38 86 GLU A C 1
ATOM 693 O O . GLU A 1 86 ? 3.413 -1.863 4.750 1.00 89.38 86 GLU A O 1
ATOM 698 N N . ARG A 1 87 ? 1.476 -0.929 4.103 1.00 87.81 87 ARG A N 1
ATOM 699 C CA . ARG A 1 87 ? 0.639 -2.091 4.437 1.00 87.81 87 ARG A CA 1
ATOM 700 C C . ARG A 1 87 ? 0.889 -3.288 3.525 1.00 87.81 87 ARG A C 1
ATOM 702 O O . ARG A 1 87 ? 0.900 -4.419 4.005 1.00 87.81 87 ARG A O 1
ATOM 709 N N . ASN A 1 88 ? 1.062 -3.048 2.226 1.00 88.75 88 ASN A N 1
ATOM 710 C CA . ASN A 1 88 ? 1.138 -4.097 1.207 1.00 88.75 88 ASN A CA 1
ATOM 711 C C . ASN A 1 88 ? 2.564 -4.370 0.724 1.00 88.75 88 ASN A C 1
ATOM 713 O O . ASN A 1 88 ? 2.748 -5.071 -0.264 1.00 88.75 88 ASN A O 1
ATOM 717 N N . ARG A 1 89 ? 3.583 -3.887 1.442 1.00 87.38 89 ARG A N 1
ATOM 718 C CA . ARG A 1 89 ? 4.998 -4.002 1.060 1.00 87.38 89 ARG A CA 1
ATOM 719 C C . ARG A 1 89 ? 5.447 -5.432 0.755 1.00 87.38 89 ARG A C 1
ATOM 721 O O . ARG A 1 89 ? 6.320 -5.621 -0.076 1.00 87.38 89 ARG A O 1
ATOM 728 N N . LYS A 1 90 ? 4.857 -6.428 1.423 1.00 87.75 90 LYS A N 1
ATOM 729 C CA . LYS A 1 90 ? 5.160 -7.853 1.199 1.00 87.75 90 LYS A CA 1
ATOM 730 C C . LYS A 1 90 ? 4.545 -8.422 -0.083 1.00 87.75 90 LYS A C 1
ATOM 732 O O . LYS A 1 90 ? 5.035 -9.424 -0.580 1.00 87.75 90 LYS A O 1
ATOM 737 N N . ASN A 1 91 ? 3.467 -7.811 -0.568 1.00 87.19 91 ASN A N 1
ATOM 738 C CA . ASN A 1 91 ? 2.678 -8.294 -1.702 1.00 87.19 91 ASN A CA 1
ATOM 739 C C . ASN A 1 91 ? 2.901 -7.454 -2.968 1.00 87.19 91 ASN A C 1
ATOM 741 O O . ASN A 1 91 ? 2.448 -7.842 -4.038 1.00 87.19 91 ASN A O 1
ATOM 745 N N . LEU A 1 92 ? 3.528 -6.283 -2.834 1.00 86.69 92 LEU A N 1
ATOM 746 C CA . LEU A 1 92 ? 3.863 -5.407 -3.947 1.00 86.69 92 LEU A CA 1
ATOM 747 C C . LEU A 1 92 ? 5.167 -5.841 -4.606 1.00 86.69 92 LEU A C 1
ATOM 749 O O . LEU A 1 92 ? 6.117 -6.250 -3.939 1.00 86.69 92 LEU A O 1
ATOM 753 N N . ASP A 1 93 ? 5.207 -5.683 -5.923 1.00 80.19 93 ASP A N 1
ATOM 754 C CA . ASP A 1 93 ? 6.394 -5.942 -6.719 1.00 80.19 93 ASP A CA 1
ATOM 755 C C . ASP A 1 93 ? 7.522 -4.962 -6.361 1.00 80.19 93 ASP A C 1
ATOM 757 O O . ASP A 1 93 ? 7.303 -3.758 -6.189 1.00 80.19 93 ASP A O 1
ATOM 761 N N . CYS A 1 94 ? 8.755 -5.464 -6.296 1.00 75.19 94 CYS A N 1
ATOM 762 C CA . CYS A 1 94 ? 9.932 -4.631 -6.102 1.00 75.19 94 CYS A CA 1
ATOM 763 C C . CYS A 1 94 ? 10.102 -3.604 -7.234 1.00 75.19 94 CYS A C 1
ATOM 765 O O . CYS A 1 94 ? 10.616 -2.519 -6.980 1.00 75.19 94 CYS A O 1
ATOM 767 N N . ARG A 1 95 ? 9.620 -3.893 -8.452 1.00 77.56 95 ARG A N 1
ATOM 768 C CA . ARG A 1 95 ? 9.618 -2.954 -9.589 1.00 77.56 95 ARG A CA 1
ATOM 769 C C . ARG A 1 95 ? 8.724 -1.738 -9.373 1.00 77.56 95 ARG A C 1
ATOM 771 O O . ARG A 1 95 ? 9.007 -0.687 -9.924 1.00 77.56 95 ARG A O 1
ATOM 778 N N . TYR A 1 96 ? 7.656 -1.877 -8.592 1.00 80.94 96 TYR A N 1
ATOM 779 C CA . TYR A 1 96 ? 6.800 -0.750 -8.222 1.00 80.94 96 TYR A CA 1
ATOM 780 C C . TYR A 1 96 ? 7.431 0.102 -7.112 1.00 80.94 96 TYR A C 1
ATOM 782 O O . TYR A 1 96 ? 7.234 1.311 -7.058 1.00 80.94 96 TYR A O 1
ATOM 790 N N . LEU A 1 97 ? 8.177 -0.535 -6.203 1.00 75.81 97 LEU A N 1
ATOM 791 C CA . LEU A 1 97 ? 8.827 0.143 -5.078 1.00 75.81 97 LEU A CA 1
ATOM 792 C C . LEU A 1 97 ? 10.117 0.872 -5.476 1.00 75.81 97 LEU A C 1
ATOM 794 O O . LEU A 1 97 ? 10.529 1.794 -4.776 1.00 75.81 97 LEU A O 1
ATOM 798 N N . ASN A 1 98 ? 10.758 0.434 -6.556 1.00 72.12 98 ASN A N 1
ATOM 799 C CA . ASN A 1 98 ? 11.961 1.043 -7.105 1.00 72.12 98 ASN A CA 1
ATOM 800 C C . ASN A 1 98 ? 11.580 1.971 -8.262 1.00 72.12 98 ASN A C 1
ATOM 802 O O . ASN A 1 98 ? 10.849 1.557 -9.157 1.00 72.12 98 ASN A O 1
ATOM 806 N N . ASP A 1 99 ? 12.110 3.193 -8.285 1.00 67.75 99 ASP A N 1
ATOM 807 C CA . ASP A 1 99 ? 11.904 4.084 -9.429 1.00 67.75 99 ASP A CA 1
ATOM 808 C C . ASP A 1 99 ? 12.488 3.482 -10.714 1.00 67.75 99 ASP A C 1
ATOM 810 O O . ASP A 1 99 ? 13.540 2.832 -10.703 1.00 67.75 99 ASP A O 1
ATOM 814 N N . ILE A 1 100 ? 11.822 3.745 -11.844 1.00 68.88 100 ILE A N 1
ATOM 815 C CA . ILE A 1 100 ? 12.256 3.309 -13.183 1.00 68.88 100 ILE A CA 1
ATOM 816 C C . ILE A 1 100 ? 13.720 3.699 -13.433 1.00 68.88 100 ILE A C 1
ATOM 818 O O . ILE A 1 100 ? 14.488 2.914 -13.991 1.00 68.88 100 ILE A O 1
ATOM 822 N N . ASP A 1 101 ? 14.128 4.883 -12.980 1.00 69.06 101 ASP A N 1
ATOM 823 C CA . ASP A 1 101 ? 15.496 5.369 -13.147 1.00 69.06 101 ASP A CA 1
ATOM 824 C C . ASP A 1 101 ? 16.517 4.569 -12.333 1.00 69.06 101 ASP A C 1
ATOM 826 O O . ASP A 1 101 ? 17.614 4.309 -12.824 1.00 69.06 101 ASP A O 1
ATOM 830 N N . LEU A 1 102 ? 16.156 4.074 -11.145 1.00 73.94 102 LEU A N 1
ATOM 831 C CA . LEU A 1 102 ? 17.033 3.193 -10.370 1.00 73.94 102 LEU A CA 1
ATOM 832 C C . LEU A 1 102 ? 17.282 1.874 -11.115 1.00 73.94 102 LEU A C 1
ATOM 834 O O . LEU A 1 102 ? 18.411 1.379 -11.157 1.00 73.94 102 LEU A O 1
ATOM 838 N N . LEU A 1 103 ? 16.237 1.318 -11.738 1.00 71.62 103 LEU A N 1
ATOM 839 C CA . LEU A 1 103 ? 16.351 0.110 -12.559 1.00 71.62 103 LEU A CA 1
ATOM 840 C C . LEU A 1 103 ? 17.219 0.356 -13.799 1.00 71.62 103 LEU A C 1
ATOM 842 O O . LEU A 1 103 ? 18.078 -0.469 -14.109 1.00 71.62 103 LEU A O 1
ATOM 846 N N . ARG A 1 104 ? 17.054 1.505 -14.468 1.00 75.44 104 ARG A N 1
ATOM 847 C CA . ARG A 1 104 ? 17.889 1.911 -15.611 1.00 75.44 104 ARG A CA 1
ATOM 848 C C . ARG A 1 104 ? 19.356 2.070 -15.225 1.00 75.44 104 ARG A C 1
ATOM 850 O O . ARG A 1 104 ? 20.218 1.516 -15.901 1.00 75.44 104 ARG A O 1
ATOM 857 N N . HIS A 1 105 ? 19.647 2.757 -14.122 1.00 79.25 105 HIS A N 1
ATOM 858 C CA . HIS A 1 105 ? 21.015 2.911 -13.626 1.00 79.25 105 HIS A CA 1
ATOM 859 C C . HIS A 1 105 ? 21.667 1.566 -13.299 1.00 79.25 105 HIS A C 1
ATOM 861 O O . HIS A 1 105 ? 22.833 1.357 -13.623 1.00 79.25 105 HIS A O 1
ATOM 867 N N . LYS A 1 106 ? 20.913 0.629 -12.715 1.00 80.50 106 LYS A N 1
ATOM 868 C CA . LYS A 1 106 ? 21.404 -0.725 -12.434 1.00 80.50 106 LYS A CA 1
ATOM 869 C C . LYS A 1 106 ? 21.629 -1.548 -13.706 1.00 80.50 106 LYS A C 1
ATOM 871 O O . LYS A 1 106 ? 22.555 -2.351 -13.751 1.00 80.50 106 LYS A O 1
ATOM 876 N N . ALA A 1 107 ? 20.802 -1.368 -14.733 1.00 81.38 107 ALA A N 1
ATOM 877 C CA . ALA A 1 107 ? 20.982 -2.032 -16.024 1.00 81.38 107 ALA A CA 1
ATOM 878 C C . ALA A 1 107 ? 22.190 -1.480 -16.803 1.00 81.38 107 ALA A C 1
ATOM 880 O O . ALA A 1 107 ? 22.853 -2.234 -17.503 1.00 81.38 107 ALA A O 1
ATOM 881 N N . GLY A 1 108 ? 22.488 -0.186 -16.657 1.00 82.75 108 GLY A N 1
ATOM 882 C CA . GLY A 1 108 ? 23.647 0.469 -17.265 1.00 82.75 108 GLY A CA 1
ATOM 883 C C . GLY A 1 108 ? 24.922 0.440 -16.417 1.00 82.75 108 GLY A C 1
ATOM 884 O O . GLY A 1 108 ? 25.863 1.170 -16.728 1.00 82.75 108 GLY A O 1
ATOM 885 N N . SER A 1 109 ? 24.962 -0.334 -15.331 1.00 89.19 109 SER A N 1
ATOM 886 C CA . SER A 1 109 ? 26.127 -0.388 -14.452 1.00 89.19 109 SER A CA 1
ATOM 887 C C . SER A 1 109 ? 27.247 -1.231 -15.069 1.00 89.19 109 SER A C 1
ATOM 889 O O . SER A 1 109 ? 27.030 -2.089 -15.928 1.00 89.19 109 SER A O 1
ATOM 891 N N . ARG A 1 110 ? 28.492 -0.985 -14.647 1.00 90.62 110 ARG A N 1
ATOM 892 C CA . ARG A 1 110 ? 29.658 -1.713 -15.173 1.00 90.62 110 ARG A CA 1
ATOM 893 C C . ARG A 1 110 ? 29.512 -3.222 -14.968 1.00 90.62 110 ARG A C 1
ATOM 895 O O . ARG A 1 110 ? 29.940 -4.007 -15.809 1.00 90.62 110 ARG A O 1
ATOM 902 N N . GLU A 1 111 ? 28.912 -3.613 -13.852 1.00 89.25 111 GLU A N 1
ATOM 903 C CA . GLU A 1 111 ? 28.673 -4.997 -13.461 1.00 89.25 111 GLU A CA 1
ATOM 904 C C . GLU A 1 111 ? 27.699 -5.691 -14.418 1.00 89.25 111 GLU A C 1
ATOM 906 O O . GLU A 1 111 ? 27.952 -6.823 -14.823 1.00 89.25 111 GLU A O 1
ATOM 911 N N . SER A 1 112 ? 26.621 -5.014 -14.823 1.00 87.56 112 SER A N 1
ATOM 912 C CA . SER A 1 112 ? 25.638 -5.540 -15.778 1.00 87.56 112 SER A CA 1
ATOM 913 C C . SER A 1 112 ? 26.245 -5.709 -17.171 1.00 87.56 112 SER A C 1
ATOM 915 O O . SER A 1 112 ? 26.060 -6.758 -17.788 1.00 87.56 112 SER A O 1
ATOM 917 N N . TYR A 1 113 ? 27.047 -4.744 -17.634 1.00 89.56 113 TYR A N 1
ATOM 918 C CA . TYR A 1 113 ? 27.802 -4.887 -18.885 1.00 89.56 113 TYR A CA 1
ATOM 919 C C . TYR A 1 113 ? 28.817 -6.030 -18.827 1.00 89.56 113 TYR A C 1
ATOM 921 O O . TYR A 1 113 ? 28.893 -6.832 -19.755 1.00 89.56 113 TYR A O 1
ATOM 929 N N . ARG A 1 114 ? 29.570 -6.148 -17.729 1.00 92.81 114 ARG A N 1
ATOM 930 C CA . ARG A 1 114 ? 30.519 -7.250 -17.535 1.00 92.81 114 ARG A CA 1
ATOM 931 C C . ARG A 1 114 ? 29.821 -8.610 -17.596 1.00 92.81 114 ARG A C 1
ATOM 933 O O . ARG A 1 114 ? 30.283 -9.483 -18.319 1.00 92.81 114 ARG A O 1
ATOM 940 N N . ALA A 1 115 ? 28.698 -8.771 -16.894 1.00 90.62 115 ALA A N 1
ATOM 941 C CA . ALA A 1 115 ? 27.924 -10.010 -16.908 1.00 90.62 115 ALA A CA 1
ATOM 942 C C . ALA A 1 115 ? 27.425 -10.372 -18.318 1.00 90.62 115 ALA A C 1
ATOM 944 O O . ALA A 1 115 ? 27.454 -11.539 -18.698 1.00 90.62 115 ALA A O 1
ATOM 945 N N . TYR A 1 116 ? 27.004 -9.380 -19.109 1.00 88.81 116 TYR A N 1
ATOM 946 C CA . TYR A 1 116 ? 26.596 -9.592 -20.499 1.00 88.81 116 TYR A CA 1
ATOM 947 C C . TYR A 1 116 ? 27.749 -10.111 -21.373 1.00 88.81 116 TYR A C 1
ATOM 949 O O . TYR A 1 116 ? 27.585 -11.113 -22.070 1.00 88.81 116 TYR A O 1
ATOM 957 N N . PHE A 1 117 ? 28.924 -9.478 -21.307 1.00 91.94 117 PHE A N 1
ATOM 958 C CA . PHE A 1 117 ? 30.086 -9.909 -22.092 1.00 91.94 117 PHE A CA 1
ATOM 959 C C . PHE A 1 117 ? 30.646 -11.261 -21.632 1.00 91.94 117 PHE A C 1
ATOM 961 O O . PHE A 1 117 ? 30.980 -12.081 -22.477 1.00 91.94 117 PHE A O 1
ATOM 968 N N . GLU A 1 118 ? 30.639 -11.562 -20.330 1.00 94.50 118 GLU A N 1
ATOM 969 C CA . GLU A 1 118 ? 31.024 -12.889 -19.820 1.00 94.50 118 GLU A CA 1
ATOM 970 C C . GLU A 1 118 ? 30.111 -14.014 -20.345 1.00 94.50 118 GLU A C 1
ATOM 972 O O . GLU A 1 118 ? 30.560 -15.146 -20.521 1.00 94.50 118 GLU A O 1
ATOM 977 N N . VAL A 1 119 ? 28.825 -13.734 -20.595 1.00 93.25 119 VAL A N 1
ATOM 978 C CA . VAL A 1 119 ? 27.901 -14.697 -21.222 1.00 93.25 119 VAL A CA 1
ATOM 979 C C . VAL A 1 119 ? 28.201 -14.869 -22.710 1.00 93.25 119 VAL A C 1
ATOM 981 O O . VAL A 1 119 ? 28.113 -15.989 -23.207 1.00 93.25 119 VAL A O 1
ATOM 984 N N . LEU A 1 120 ? 28.558 -13.791 -23.416 1.00 91.81 120 LEU A N 1
ATOM 985 C CA . LEU A 1 120 ? 28.952 -13.857 -24.826 1.00 91.81 120 LEU A CA 1
ATOM 986 C C . LEU A 1 120 ? 30.264 -14.622 -25.030 1.00 91.81 120 LEU A C 1
ATOM 988 O O . LEU A 1 120 ? 30.364 -15.375 -25.986 1.00 91.81 120 LEU A O 1
ATOM 992 N N . GLU A 1 121 ? 31.239 -14.456 -24.135 1.00 88.25 121 GLU A N 1
ATOM 993 C CA . GLU A 1 121 ? 32.541 -15.140 -24.207 1.00 88.25 121 GLU A CA 1
ATOM 994 C C . GLU A 1 121 ? 32.465 -16.637 -23.871 1.00 88.25 121 GLU A C 1
ATOM 996 O O . GLU A 1 121 ? 33.317 -17.413 -24.297 1.00 88.25 121 GLU A O 1
ATOM 1001 N N . LYS A 1 122 ? 31.460 -17.061 -23.096 1.00 81.81 122 LYS A N 1
ATOM 1002 C CA . LYS A 1 122 ? 31.235 -18.472 -22.731 1.00 81.81 122 LYS A CA 1
ATOM 1003 C C . LYS A 1 122 ? 30.450 -19.265 -23.779 1.00 81.81 122 LYS A C 1
ATOM 1005 O O . LYS A 1 122 ? 30.160 -20.439 -23.540 1.00 81.81 122 LYS A O 1
ATOM 1010 N N . LYS A 1 123 ? 30.051 -18.627 -24.874 1.00 54.31 123 LYS A N 1
ATOM 1011 C CA . LYS A 1 123 ? 29.202 -19.195 -25.918 1.00 54.31 123 LYS A CA 1
ATOM 1012 C C . LYS A 1 123 ? 30.011 -19.451 -27.181 1.00 54.31 123 LYS A C 1
ATOM 1014 O O . LYS A 1 123 ? 29.721 -20.481 -27.824 1.00 54.31 123 LYS A O 1
#

Foldseek 3Di:
DLVVVCVVVVHDSVVSVCVVVVVDDDPVVVVQVPDLDHPVRLVVLQVVQVVCVVVVHRDDLVVSQVSSCVVSVHHDDPCVSVVSCVVCVVSHDVSNVDDSVVVVCVCPDPVVVVVVVVVVVVD